Protein AF-A0A7S4CCB6-F1 (afdb_monomer_lite)

Radius of gyration: 17.21 Å; chains: 1; bounding box: 47×38×41 Å

Organism: NCBI:txid73025

Foldseek 3Di:
DDPDPPDPVVVVVVVVVVVLVVLLVVLLVVVLVVLVPDPDDPVLSVLLNCLLQVLQVVQVVVVVVVCVVVPCPVLSVQLNVVLVVLSVVLVVCVNPSVVSSVSSSVNSNSND

pLDDT: mean 82.77, std 10.24, range [38.34, 92.31]

Structure (mmCIF, N/CA/C/O backbone):
data_AF-A0A7S4CCB6-F1
#
_entry.id   AF-A0A7S4CCB6-F1
#
loop_
_atom_site.group_PDB
_atom_site.id
_atom_site.type_symbol
_atom_site.label_atom_id
_atom_site.label_alt_id
_atom_site.label_comp_id
_atom_site.label_asym_id
_atom_site.label_entity_id
_atom_site.label_seq_id
_atom_site.pdbx_PDB_ins_code
_atom_site.Cartn_x
_atom_site.Cartn_y
_atom_site.Cartn_z
_atom_site.occupancy
_atom_site.B_iso_or_equiv
_atom_site.auth_seq_id
_atom_site.auth_comp_id
_atom_site.auth_asym_id
_atom_site.auth_atom_id
_atom_site.pdbx_PDB_model_num
ATOM 1 N N . SER A 1 1 ? -32.971 23.047 21.518 1.00 38.34 1 SER A N 1
ATOM 2 C CA . SER A 1 1 ? -32.300 23.089 20.214 1.00 38.34 1 SER A CA 1
ATOM 3 C C . SER A 1 1 ? -31.864 21.679 19.905 1.00 38.34 1 SER A C 1
ATOM 5 O O . SER A 1 1 ? -31.031 21.163 20.629 1.00 38.34 1 SER A O 1
ATOM 7 N N . GLU A 1 2 ? -32.571 21.059 18.964 1.00 38.69 2 GLU A N 1
ATOM 8 C CA . GLU A 1 2 ? -32.096 19.992 18.074 1.00 38.69 2 GLU A CA 1
ATOM 9 C C . GLU A 1 2 ? -31.464 18.758 18.736 1.00 38.69 2 GLU A C 1
ATOM 11 O O . GLU A 1 2 ? -30.272 18.689 19.011 1.00 38.69 2 GLU A O 1
ATOM 16 N N . ALA A 1 3 ? -32.302 17.735 18.936 1.00 42.09 3 ALA A N 1
ATOM 17 C CA . ALA A 1 3 ? -31.839 16.358 18.951 1.00 42.09 3 ALA A CA 1
ATOM 18 C C . ALA A 1 3 ? -31.262 16.062 17.559 1.00 42.09 3 ALA A C 1
ATOM 20 O O . ALA A 1 3 ? -32.020 15.828 16.615 1.00 42.09 3 ALA A O 1
ATOM 21 N N . GLU A 1 4 ? -29.938 16.150 17.417 1.00 47.47 4 GLU A N 1
ATOM 22 C CA . GLU A 1 4 ? -29.256 15.671 16.220 1.00 47.47 4 GLU A CA 1
ATOM 23 C C . GLU A 1 4 ? -29.662 14.213 16.013 1.00 47.47 4 GLU A C 1
ATOM 25 O O . GLU A 1 4 ? -29.533 13.377 16.911 1.00 47.47 4 GLU A O 1
ATOM 30 N N . ALA A 1 5 ? -30.215 13.909 14.842 1.00 46.47 5 ALA A N 1
ATOM 31 C CA . ALA A 1 5 ? -30.479 12.542 14.442 1.00 46.47 5 ALA A CA 1
ATOM 32 C C . ALA A 1 5 ? -29.132 11.804 14.377 1.00 46.47 5 ALA A C 1
ATOM 34 O O . ALA A 1 5 ? -28.439 11.857 13.361 1.00 46.47 5 ALA A O 1
ATOM 35 N N . GLU A 1 6 ? -28.726 11.150 15.471 1.00 57.97 6 GLU A N 1
ATOM 36 C CA . GLU A 1 6 ? -27.538 10.300 15.492 1.00 57.97 6 GLU A CA 1
ATOM 37 C C . GLU A 1 6 ? -27.784 9.142 14.520 1.00 57.97 6 GLU A C 1
ATOM 39 O O . GLU A 1 6 ? -28.429 8.141 14.845 1.00 57.97 6 GLU A O 1
ATOM 44 N N . PHE A 1 7 ? -27.287 9.285 13.290 1.00 61.84 7 PHE A N 1
ATOM 45 C CA . PHE A 1 7 ? -27.272 8.197 12.325 1.00 61.84 7 PHE A CA 1
ATOM 46 C C . PHE A 1 7 ? -26.664 6.955 12.990 1.00 61.84 7 PHE A C 1
ATOM 48 O O . PHE A 1 7 ? -25.631 7.061 13.664 1.00 61.84 7 PHE A O 1
ATOM 55 N N . PRO A 1 8 ? -27.253 5.756 12.809 1.00 75.56 8 PRO A N 1
ATOM 56 C CA . PRO A 1 8 ? -26.748 4.574 13.482 1.00 75.56 8 PRO A CA 1
ATOM 57 C C . PRO A 1 8 ? -25.294 4.345 13.062 1.00 75.56 8 PRO A C 1
ATOM 59 O O . PRO A 1 8 ? -25.010 4.124 11.883 1.00 75.56 8 PRO A O 1
ATOM 62 N N . LYS A 1 9 ? -24.370 4.361 14.033 1.00 69.94 9 LYS A N 1
ATOM 63 C CA . LYS A 1 9 ? -22.906 4.276 13.824 1.00 69.94 9 LYS A CA 1
ATOM 64 C C . LYS A 1 9 ? -22.478 3.080 12.954 1.00 69.94 9 LYS A C 1
ATOM 66 O O . LYS A 1 9 ? -21.431 3.116 12.315 1.00 69.94 9 LYS A O 1
ATOM 71 N N . ARG A 1 10 ? -23.327 2.049 12.869 1.00 77.62 10 ARG A N 1
ATOM 72 C CA . ARG A 1 10 ? -23.190 0.878 11.986 1.00 77.62 10 ARG A CA 1
ATOM 73 C C . ARG A 1 10 ? -23.188 1.240 10.495 1.00 77.62 10 ARG A C 1
ATOM 75 O O . ARG A 1 10 ? -22.362 0.711 9.761 1.00 77.62 10 ARG A O 1
ATOM 82 N N . TYR A 1 11 ? -24.063 2.146 10.052 1.00 80.44 11 TYR A N 1
ATOM 83 C CA . TYR A 1 11 ? -24.114 2.580 8.650 1.00 80.44 11 TYR A CA 1
ATOM 84 C C . TYR A 1 11 ? -22.912 3.451 8.288 1.00 80.44 11 TYR A C 1
ATOM 86 O O . TYR A 1 11 ? -22.349 3.284 7.214 1.00 80.44 11 TYR A O 1
ATOM 94 N N . ILE A 1 12 ? -22.460 4.311 9.206 1.00 79.31 12 ILE A N 1
ATOM 95 C CA . ILE A 1 12 ? -21.249 5.123 9.014 1.00 79.31 12 ILE A CA 1
ATOM 96 C C . ILE A 1 12 ? -20.028 4.211 8.833 1.00 79.31 12 ILE A C 1
ATOM 98 O O . ILE A 1 12 ? -19.276 4.376 7.878 1.00 79.31 12 ILE A O 1
ATOM 102 N N . LEU A 1 13 ? -19.869 3.196 9.689 1.00 79.62 13 LEU A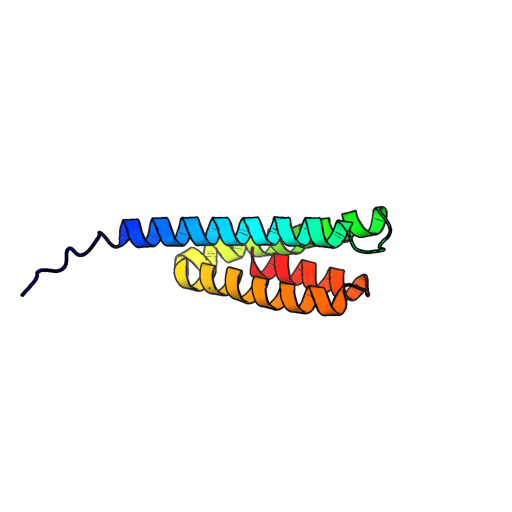 N 1
ATOM 103 C CA . LEU A 1 13 ? -18.815 2.184 9.550 1.00 79.62 13 LEU A CA 1
ATOM 104 C C . LEU A 1 13 ? -18.913 1.410 8.230 1.00 79.62 13 LEU A C 1
ATOM 106 O O . LEU A 1 13 ? -17.891 1.187 7.588 1.00 79.62 13 LEU A O 1
ATOM 110 N N . ALA A 1 14 ? -20.120 1.030 7.805 1.00 82.94 14 ALA A N 1
ATOM 111 C CA . ALA A 1 14 ? -20.325 0.327 6.541 1.00 82.94 14 ALA A CA 1
ATOM 112 C C . ALA A 1 14 ? -19.953 1.194 5.327 1.00 82.94 14 ALA A C 1
ATOM 114 O O . ALA A 1 14 ? -19.265 0.722 4.425 1.00 82.94 14 ALA A O 1
ATOM 115 N N . VAL A 1 15 ? -20.349 2.470 5.322 1.00 83.94 15 VAL A N 1
ATOM 116 C CA . VAL A 1 15 ? -20.009 3.422 4.256 1.00 83.94 15 VAL A CA 1
ATOM 117 C C . VAL A 1 15 ? -18.508 3.702 4.239 1.00 83.94 15 VAL A C 1
ATOM 119 O O . VAL A 1 15 ? -17.895 3.647 3.177 1.00 83.94 15 VAL A O 1
ATOM 122 N N . LEU A 1 16 ? -17.887 3.926 5.399 1.00 81.75 16 LEU A N 1
ATOM 123 C CA . LEU A 1 16 ? -16.440 4.134 5.502 1.00 81.75 16 LEU A CA 1
ATOM 124 C C . LEU A 1 16 ? -15.648 2.907 5.037 1.00 81.75 16 LEU A C 1
ATOM 126 O O . LEU A 1 16 ? -14.674 3.051 4.300 1.00 81.75 16 LEU A O 1
ATOM 130 N N . ALA A 1 17 ? -16.079 1.702 5.414 1.00 83.19 17 ALA A N 1
ATOM 131 C CA . ALA A 1 17 ? -15.473 0.465 4.938 1.00 83.19 17 ALA A CA 1
ATOM 132 C C . ALA A 1 17 ? -15.626 0.319 3.418 1.00 83.19 17 ALA A C 1
ATOM 134 O O . ALA A 1 17 ? -14.664 -0.025 2.736 1.00 83.19 17 ALA A O 1
ATOM 135 N N . HIS A 1 18 ? -16.803 0.635 2.874 1.00 85.19 18 HIS A N 1
ATOM 136 C CA . HIS A 1 18 ? -17.048 0.582 1.437 1.00 85.19 18 HIS A CA 1
ATOM 137 C C . HIS A 1 18 ? -16.144 1.555 0.669 1.00 85.19 18 HIS A C 1
ATOM 139 O O . HIS A 1 18 ? -15.472 1.158 -0.280 1.00 85.19 18 HIS A O 1
ATOM 145 N N . VAL A 1 19 ? -16.052 2.806 1.124 1.00 86.88 19 VAL A N 1
ATOM 146 C CA . VAL A 1 19 ? -15.168 3.818 0.531 1.00 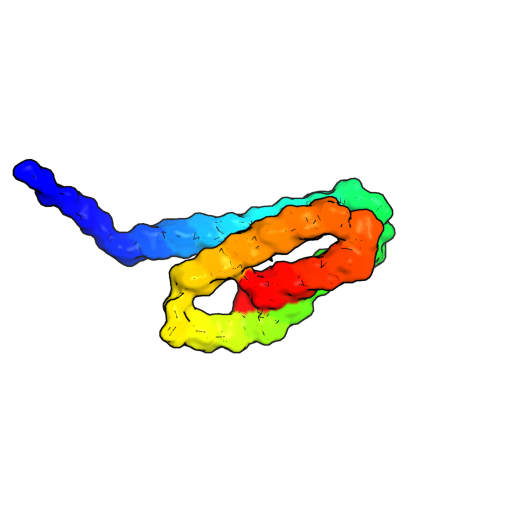86.88 19 VAL A CA 1
ATOM 147 C C . VAL A 1 19 ? -13.700 3.399 0.639 1.00 86.88 19 VAL A C 1
ATOM 149 O O . VAL A 1 19 ? -12.962 3.505 -0.337 1.00 86.88 19 VAL A O 1
ATOM 152 N N . GLY A 1 20 ? -13.267 2.865 1.782 1.00 84.38 20 GLY A N 1
ATOM 153 C CA . GLY A 1 20 ? -11.893 2.392 1.956 1.00 84.38 20 GLY A CA 1
ATOM 154 C C . GLY A 1 20 ? -11.530 1.219 1.045 1.00 84.38 20 GLY A C 1
ATOM 155 O O . GLY A 1 20 ? -10.437 1.194 0.474 1.00 84.38 20 GLY A O 1
ATOM 156 N N . LEU A 1 21 ? -12.456 0.276 0.853 1.00 83.81 21 LEU A N 1
ATOM 157 C CA . LEU A 1 21 ? -12.283 -0.835 -0.084 1.00 83.81 21 LEU A CA 1
ATOM 158 C C . LEU A 1 21 ? -12.222 -0.343 -1.536 1.00 83.81 21 LEU A C 1
ATOM 160 O O . LEU A 1 21 ? -11.361 -0.797 -2.290 1.00 83.81 21 LEU A O 1
ATOM 164 N N . LEU A 1 22 ? -13.064 0.627 -1.909 1.00 88.25 22 LEU A N 1
ATOM 165 C CA . LEU A 1 22 ? -13.015 1.261 -3.228 1.00 88.25 22 LEU A CA 1
ATOM 166 C C . LEU A 1 22 ? -11.670 1.948 -3.470 1.00 88.25 22 LEU A C 1
ATOM 168 O O . LEU A 1 22 ? -11.036 1.705 -4.493 1.00 88.25 22 LEU A O 1
ATOM 172 N N . ILE A 1 23 ? -11.189 2.749 -2.517 1.00 86.06 23 ILE A N 1
ATOM 173 C CA . ILE A 1 23 ? -9.892 3.431 -2.622 1.00 86.06 23 ILE A CA 1
ATOM 174 C C . ILE A 1 23 ? -8.752 2.413 -2.772 1.00 86.06 23 ILE A C 1
ATOM 176 O O . ILE A 1 23 ? -7.888 2.574 -3.635 1.00 86.06 23 ILE A O 1
ATOM 180 N N . SER A 1 24 ? -8.766 1.337 -1.981 1.00 84.75 24 SER A N 1
ATOM 181 C CA . SER A 1 24 ? -7.775 0.260 -2.095 1.00 84.75 24 SER A CA 1
ATOM 182 C C . SER A 1 24 ? -7.788 -0.416 -3.466 1.00 84.75 24 SER A C 1
ATOM 184 O O . SER A 1 24 ? -6.723 -0.739 -3.998 1.00 84.75 24 SER A O 1
ATOM 186 N N . TYR A 1 25 ? -8.969 -0.615 -4.055 1.00 85.12 25 TYR A N 1
ATOM 187 C CA . TYR A 1 25 ? -9.098 -1.174 -5.398 1.00 85.12 25 TYR A CA 1
ATOM 188 C C . TYR A 1 25 ? -8.583 -0.202 -6.468 1.00 85.12 25 TYR A C 1
ATOM 190 O O . TYR A 1 25 ? -7.802 -0.594 -7.336 1.00 85.12 25 TYR A O 1
ATOM 198 N N . LEU A 1 26 ? -8.932 1.084 -6.365 1.00 87.12 26 LEU A N 1
ATOM 199 C CA . LEU A 1 26 ? -8.471 2.123 -7.289 1.00 87.12 26 LEU A CA 1
ATOM 200 C C . LEU A 1 26 ? -6.947 2.284 -7.275 1.00 87.12 26 LEU A C 1
ATOM 202 O O . LEU A 1 26 ? -6.350 2.439 -8.340 1.00 87.12 26 LEU A O 1
ATOM 206 N N . MET A 1 27 ? -6.297 2.183 -6.109 1.00 81.81 27 MET A N 1
ATOM 207 C CA . MET A 1 27 ? -4.830 2.198 -6.040 1.00 81.81 27 MET A CA 1
ATOM 208 C C . MET A 1 27 ? -4.206 1.060 -6.851 1.00 81.81 27 MET A C 1
ATOM 210 O O . MET A 1 27 ? -3.243 1.296 -7.577 1.00 81.81 27 MET A O 1
ATOM 214 N N . ARG A 1 28 ? -4.769 -0.156 -6.796 1.00 77.94 28 ARG A N 1
ATOM 215 C CA . ARG A 1 28 ? -4.267 -1.295 -7.588 1.00 77.94 28 ARG A CA 1
ATOM 216 C C . ARG A 1 28 ? -4.404 -1.057 -9.093 1.00 77.94 28 ARG A C 1
ATOM 218 O O . ARG A 1 28 ? -3.513 -1.433 -9.857 1.00 77.94 28 ARG A O 1
ATOM 225 N N . VAL A 1 29 ? -5.489 -0.407 -9.513 1.00 82.44 29 VAL A N 1
ATOM 226 C CA . VAL A 1 29 ? -5.731 -0.075 -10.925 1.00 82.44 29 VAL A CA 1
ATOM 227 C C . VAL A 1 29 ? -4.769 1.006 -11.407 1.00 82.44 29 VAL A C 1
ATOM 229 O O . VAL A 1 29 ? -4.074 0.786 -12.397 1.00 82.44 29 VAL A O 1
ATOM 232 N N . ASN A 1 30 ? -4.662 2.128 -10.687 1.00 81.00 30 ASN A N 1
ATOM 233 C CA . ASN A 1 30 ? -3.765 3.234 -11.044 1.00 81.00 30 ASN A CA 1
ATOM 234 C C . ASN A 1 30 ? -2.327 2.743 -11.251 1.00 81.00 30 ASN A C 1
ATOM 236 O O . ASN A 1 30 ? -1.644 3.081 -12.211 1.00 81.00 30 ASN A O 1
ATOM 240 N N . LEU A 1 31 ? -1.897 1.863 -10.358 1.00 73.25 31 LEU A N 1
ATOM 241 C CA . LEU A 1 31 ? -0.548 1.349 -10.314 1.00 73.25 31 LEU A CA 1
ATOM 242 C C . LEU A 1 31 ? -0.259 0.293 -11.411 1.00 73.25 31 LEU A C 1
ATOM 244 O O . LEU A 1 31 ? 0.898 0.114 -11.807 1.00 73.25 31 LEU A O 1
ATOM 248 N N . SER A 1 32 ? -1.301 -0.378 -11.917 1.00 76.50 32 SER A N 1
ATOM 249 C CA . SER A 1 32 ? -1.232 -1.261 -13.092 1.00 76.50 32 SER A CA 1
ATOM 250 C C . SER A 1 32 ? -1.193 -0.464 -14.397 1.00 76.50 32 SER A C 1
ATOM 252 O O . SER A 1 32 ? -0.403 -0.780 -15.280 1.00 76.50 32 SER A O 1
ATOM 254 N N . VAL A 1 33 ? -1.992 0.604 -14.495 1.00 82.38 33 VAL A N 1
ATOM 255 C CA . VAL A 1 33 ? -1.982 1.522 -15.645 1.00 82.38 33 VAL A CA 1
ATOM 256 C C . VAL A 1 33 ? -0.636 2.237 -15.745 1.00 82.38 33 VAL A C 1
ATOM 258 O O . VAL A 1 33 ? -0.020 2.220 -16.803 1.00 82.38 33 VAL A O 1
ATOM 261 N N . ALA A 1 34 ? -0.121 2.763 -14.631 1.00 82.25 34 ALA A N 1
ATOM 262 C CA . ALA A 1 34 ? 1.159 3.465 -14.601 1.00 82.25 34 ALA A CA 1
ATOM 263 C C . ALA A 1 34 ? 2.334 2.604 -15.096 1.00 82.25 34 ALA A C 1
ATOM 265 O O . ALA A 1 34 ? 3.223 3.123 -15.756 1.00 82.25 34 ALA A O 1
ATOM 266 N N . ILE A 1 35 ? 2.346 1.292 -14.824 1.00 77.94 35 ILE A N 1
ATOM 267 C CA . ILE A 1 35 ? 3.407 0.393 -15.316 1.00 77.94 35 ILE A CA 1
ATOM 268 C C . ILE A 1 35 ? 3.369 0.219 -16.830 1.00 77.94 35 ILE A C 1
ATOM 270 O O . ILE A 1 35 ? 4.419 0.033 -17.440 1.00 77.94 35 ILE A O 1
ATOM 274 N N . ASN A 1 36 ? 2.184 0.261 -17.439 1.00 79.12 36 ASN A N 1
ATOM 275 C CA . ASN A 1 36 ? 2.065 0.096 -18.885 1.00 79.12 36 ASN A CA 1
ATOM 276 C C . ASN A 1 36 ? 2.664 1.276 -19.658 1.00 79.12 36 ASN A C 1
ATOM 278 O O . ASN A 1 36 ? 3.140 1.071 -20.774 1.00 79.12 36 ASN A O 1
ATOM 282 N N . GLU A 1 37 ? 2.691 2.456 -19.038 1.00 81.19 37 GLU A N 1
ATOM 283 C CA . GLU A 1 37 ? 3.285 3.683 -19.579 1.00 81.19 37 GLU A CA 1
ATOM 284 C C . GLU A 1 37 ? 4.807 3.778 -19.354 1.00 81.19 37 GLU A C 1
ATOM 286 O O . GLU A 1 37 ? 5.468 4.623 -19.952 1.00 81.19 37 GLU A O 1
ATOM 291 N N . LEU A 1 38 ? 5.392 2.935 -18.492 1.00 80.88 38 LEU A N 1
ATOM 292 C CA . LEU A 1 38 ? 6.840 2.921 -18.261 1.00 80.88 38 LEU A CA 1
ATOM 293 C C . LEU A 1 38 ? 7.568 2.126 -19.352 1.00 80.88 38 LEU A C 1
ATOM 295 O O . LEU A 1 38 ? 7.092 1.080 -19.798 1.00 80.88 38 LEU A O 1
ATOM 299 N N . ASP A 1 39 ? 8.775 2.568 -19.709 1.00 78.62 39 ASP A N 1
ATOM 300 C CA . ASP A 1 39 ? 9.650 1.923 -20.699 1.00 78.62 39 ASP A CA 1
ATOM 301 C C . ASP A 1 39 ? 10.378 0.682 -20.134 1.00 78.62 39 ASP A C 1
ATOM 303 O O . ASP A 1 39 ? 11.596 0.560 -20.183 1.00 78.62 39 ASP A O 1
ATOM 307 N N . HIS A 1 40 ? 9.622 -0.235 -19.522 1.00 81.31 40 HIS A N 1
ATOM 308 C CA . HIS A 1 40 ? 10.120 -1.539 -19.058 1.00 81.31 40 HIS A CA 1
ATOM 309 C C . HIS A 1 40 ? 9.774 -2.636 -20.059 1.00 81.31 40 HIS A C 1
ATOM 311 O O . HIS A 1 40 ? 8.745 -2.551 -20.742 1.00 81.31 40 HIS A O 1
ATOM 317 N N . ALA A 1 41 ? 10.562 -3.710 -20.113 1.00 86.31 41 ALA A N 1
ATOM 318 C CA . ALA A 1 41 ? 10.262 -4.832 -20.997 1.00 86.31 41 ALA A CA 1
ATOM 319 C C . ALA A 1 41 ? 8.938 -5.522 -20.593 1.00 86.31 41 ALA A C 1
ATOM 321 O O . ALA A 1 41 ? 8.622 -5.608 -19.403 1.00 86.31 41 ALA A O 1
ATOM 322 N N . PRO A 1 42 ? 8.154 -6.085 -21.535 1.00 82.94 42 PRO A N 1
ATOM 323 C CA . PRO A 1 42 ? 6.896 -6.769 -21.209 1.00 82.94 42 PRO A CA 1
ATOM 324 C C . PRO A 1 42 ? 7.048 -7.895 -20.172 1.00 82.94 42 PRO A C 1
ATOM 326 O O . PRO A 1 42 ? 6.169 -8.089 -19.332 1.00 82.94 42 PRO A O 1
ATOM 329 N N . SER A 1 43 ? 8.184 -8.601 -20.190 1.00 86.38 43 SER A N 1
ATOM 330 C CA . SER A 1 43 ? 8.530 -9.627 -19.199 1.00 86.38 43 SER A CA 1
ATOM 331 C C . SER A 1 43 ? 8.718 -9.050 -17.795 1.00 86.38 43 SER A C 1
ATOM 333 O O . SER A 1 43 ? 8.284 -9.653 -16.818 1.00 86.38 43 SER A O 1
ATOM 335 N N . GLU A 1 44 ? 9.324 -7.870 -17.682 1.00 87.00 44 GLU A N 1
ATOM 336 C CA . GLU A 1 44 ? 9.569 -7.189 -16.409 1.00 87.00 44 GLU A CA 1
ATOM 337 C C . GLU A 1 44 ? 8.271 -6.638 -15.818 1.00 87.00 44 GLU A C 1
ATOM 339 O O . GLU A 1 44 ? 8.017 -6.805 -14.625 1.00 87.00 44 GLU A O 1
ATOM 344 N N . ARG A 1 45 ? 7.393 -6.067 -16.653 1.00 85.25 45 ARG A N 1
ATOM 345 C CA . ARG A 1 45 ? 6.084 -5.541 -16.224 1.00 85.25 45 ARG A CA 1
ATOM 346 C C . ARG A 1 45 ? 5.251 -6.604 -15.512 1.00 85.25 45 ARG A C 1
ATOM 348 O O . ARG A 1 45 ? 4.695 -6.331 -14.449 1.00 85.25 45 ARG A O 1
ATOM 355 N N . GLY A 1 46 ? 5.204 -7.819 -16.065 1.00 86.81 46 GLY A N 1
ATOM 356 C CA . GLY A 1 46 ? 4.482 -8.943 -15.466 1.00 86.81 46 GLY A CA 1
ATOM 357 C C . GLY A 1 46 ? 5.032 -9.334 -14.092 1.00 86.81 46 GLY A C 1
ATOM 358 O O . GLY A 1 46 ? 4.262 -9.569 -13.161 1.00 86.81 46 GLY A O 1
ATOM 359 N N . VAL A 1 47 ? 6.359 -9.3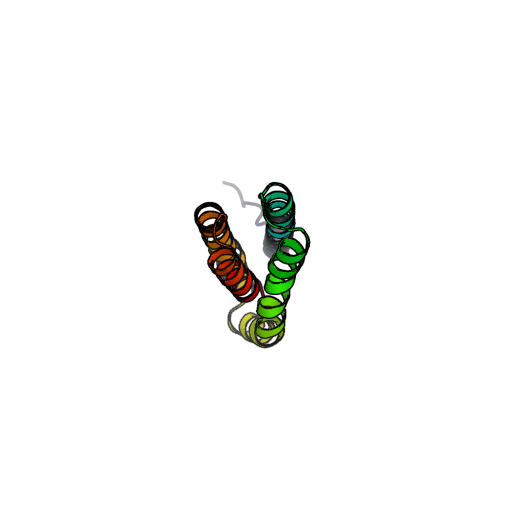27 -13.937 1.00 90.31 47 VAL A N 1
ATOM 360 C CA . VAL A 1 47 ? 7.022 -9.634 -12.660 1.00 90.31 47 VAL A CA 1
ATOM 361 C C . VAL A 1 47 ? 6.738 -8.554 -11.611 1.00 90.31 47 VAL A C 1
ATOM 363 O O . VAL A 1 47 ? 6.431 -8.883 -10.466 1.00 90.31 47 VAL A O 1
ATOM 366 N N . ILE A 1 48 ? 6.771 -7.274 -11.989 1.00 89.00 48 ILE A N 1
ATOM 367 C CA . ILE A 1 48 ? 6.481 -6.150 -11.082 1.00 89.00 48 ILE A CA 1
ATOM 368 C C . ILE A 1 48 ? 5.002 -6.143 -10.661 1.00 89.00 48 ILE A C 1
ATOM 370 O O . ILE A 1 48 ? 4.687 -5.833 -9.512 1.00 89.00 48 ILE A O 1
ATOM 374 N N . LEU A 1 49 ? 4.081 -6.495 -11.565 1.00 86.00 49 LEU A N 1
ATOM 375 C CA . LEU A 1 49 ? 2.662 -6.651 -11.227 1.00 86.00 49 LEU A CA 1
ATOM 376 C C . LEU A 1 49 ? 2.441 -7.831 -10.271 1.00 86.00 49 LEU A C 1
ATOM 378 O O . LEU A 1 49 ? 1.699 -7.715 -9.297 1.00 86.00 49 LEU A O 1
ATOM 382 N N . GLY A 1 50 ? 3.102 -8.959 -10.540 1.00 88.31 50 GLY A N 1
ATOM 383 C CA . GLY A 1 50 ? 2.986 -10.179 -9.745 1.00 88.31 50 GLY A CA 1
ATOM 384 C C . GLY A 1 50 ? 3.604 -10.071 -8.349 1.00 88.31 50 GLY A C 1
ATOM 385 O O . GLY A 1 50 ? 3.077 -10.654 -7.403 1.00 88.31 50 GLY A O 1
ATOM 386 N N . SER A 1 51 ? 4.681 -9.298 -8.182 1.00 90.19 51 SER A N 1
ATOM 387 C CA . SER A 1 51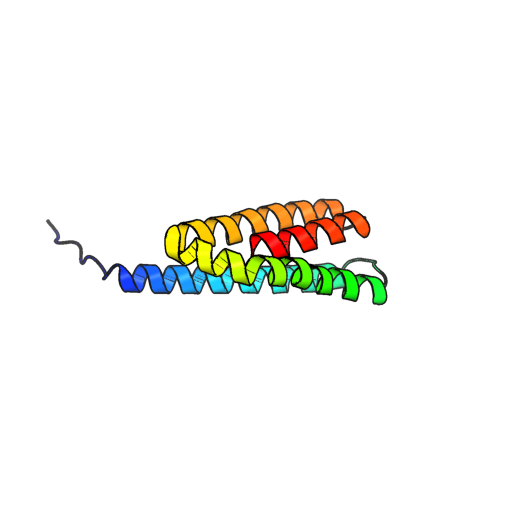 ? 5.402 -9.188 -6.905 1.00 90.19 51 SER A CA 1
ATOM 388 C C . SER A 1 51 ? 4.552 -8.608 -5.770 1.00 90.19 51 SER A C 1
ATOM 390 O O . SER A 1 51 ? 4.731 -8.985 -4.611 1.00 90.19 51 SER A O 1
ATOM 392 N N . PHE A 1 52 ? 3.563 -7.772 -6.098 1.00 88.56 52 PHE A N 1
ATOM 393 C CA . PHE A 1 52 ? 2.558 -7.294 -5.15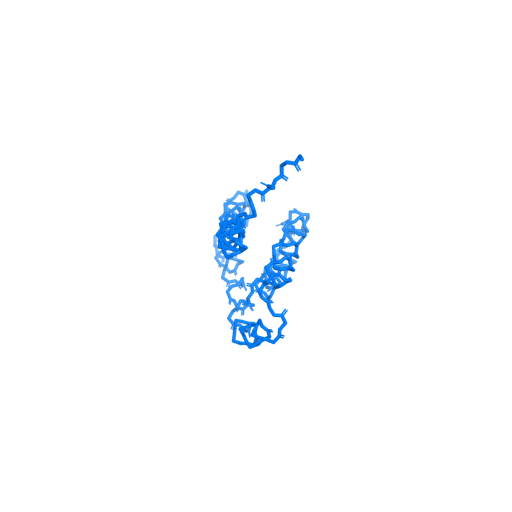1 1.00 88.56 52 PHE A CA 1
ATOM 394 C C . PHE A 1 52 ? 1.828 -8.455 -4.448 1.00 88.56 52 PHE A C 1
ATOM 396 O O . PHE A 1 52 ? 1.650 -8.441 -3.228 1.00 88.56 52 PHE A O 1
ATOM 403 N N . PHE A 1 53 ? 1.440 -9.490 -5.200 1.00 88.31 53 PHE A N 1
ATOM 404 C CA . PHE A 1 53 ? 0.694 -10.625 -4.654 1.00 88.31 53 PHE A CA 1
ATOM 405 C C . PHE A 1 53 ? 1.519 -11.448 -3.671 1.00 88.31 53 PHE A C 1
ATOM 407 O O . PHE A 1 53 ? 0.961 -11.979 -2.715 1.00 88.31 53 PHE A O 1
ATOM 414 N N . ILE A 1 54 ? 2.837 -11.518 -3.868 1.00 89.38 54 ILE A N 1
ATOM 415 C CA . ILE A 1 54 ? 3.731 -12.243 -2.963 1.00 89.38 54 ILE A CA 1
ATOM 416 C C . ILE A 1 54 ? 3.641 -11.632 -1.562 1.00 89.38 54 ILE A C 1
ATOM 418 O O . ILE A 1 54 ? 3.368 -12.348 -0.604 1.00 89.38 54 ILE A O 1
ATOM 422 N N . GLY A 1 55 ? 3.794 -10.310 -1.441 1.00 87.19 55 GLY A N 1
ATOM 423 C CA . GLY A 1 55 ? 3.676 -9.621 -0.151 1.00 87.19 55 GLY A CA 1
ATOM 424 C C . GLY A 1 55 ? 2.276 -9.734 0.459 1.00 87.19 55 GLY A C 1
ATOM 425 O O . GLY A 1 55 ? 2.136 -9.973 1.656 1.00 87.19 55 GLY A O 1
ATOM 426 N N . TYR A 1 56 ? 1.248 -9.627 -0.383 1.00 88.31 56 TYR A N 1
ATOM 427 C CA . TYR A 1 56 ? -0.152 -9.688 0.031 1.00 88.31 56 TYR A CA 1
ATOM 428 C C . TYR A 1 56 ? -0.534 -11.040 0.649 1.00 88.31 56 TYR A C 1
ATOM 430 O O . TYR A 1 56 ? -1.109 -11.083 1.733 1.00 88.31 56 TYR A O 1
ATOM 438 N N . VAL A 1 57 ? -0.166 -12.153 0.006 1.00 89.62 57 VAL A N 1
ATOM 439 C CA . VAL A 1 57 ? -0.508 -13.508 0.478 1.00 89.62 57 VAL A CA 1
ATOM 440 C C . VAL A 1 57 ? 0.121 -13.810 1.838 1.00 89.62 57 VAL A C 1
ATOM 442 O O . VAL A 1 57 ? -0.533 -14.404 2.695 1.00 89.62 57 VAL A O 1
ATOM 445 N N . TRP A 1 58 ? 1.366 -13.379 2.060 1.00 87.69 58 TRP A N 1
ATOM 446 C CA . TRP A 1 58 ? 2.064 -13.611 3.326 1.00 87.69 58 TRP A CA 1
ATOM 447 C C . TRP A 1 58 ? 1.403 -12.904 4.512 1.00 87.69 58 TRP A C 1
ATOM 449 O O . TRP A 1 58 ? 1.365 -13.463 5.608 1.00 87.69 58 TRP A O 1
ATOM 459 N N . VAL A 1 59 ? 0.876 -11.694 4.306 1.00 88.00 59 VAL A N 1
ATOM 460 C CA . VAL A 1 59 ? 0.299 -10.887 5.391 1.00 88.00 59 VAL A CA 1
ATOM 461 C C . VAL A 1 59 ? -1.199 -11.127 5.570 1.00 88.00 59 VAL A C 1
ATOM 463 O O . VAL A 1 59 ? -1.700 -10.960 6.675 1.00 88.00 59 VAL A O 1
ATOM 466 N N . GLN A 1 60 ? -1.903 -11.639 4.561 1.00 87.19 60 GLN A N 1
ATOM 467 C CA . GLN A 1 60 ? -3.353 -11.837 4.616 1.00 87.19 60 GLN A CA 1
ATOM 468 C C . GLN A 1 60 ? -3.837 -12.662 5.823 1.00 87.19 60 GLN A C 1
ATOM 470 O O . GLN A 1 60 ? -4.777 -12.280 6.523 1.00 87.19 60 GLN A O 1
ATOM 475 N N . LEU A 1 61 ? -3.199 -13.809 6.077 1.00 86.62 61 LEU A N 1
ATOM 476 C CA . LEU A 1 61 ? -3.565 -14.695 7.187 1.00 86.62 61 LEU A CA 1
ATOM 477 C C . LEU A 1 61 ? -3.280 -14.061 8.564 1.00 86.62 61 LEU A C 1
ATOM 479 O O . LEU A 1 61 ? -4.200 -14.001 9.387 1.00 86.62 61 LEU A O 1
ATOM 483 N N . PRO A 1 62 ? -2.061 -13.556 8.852 1.00 85.94 62 PRO A N 1
ATOM 484 C CA . PRO A 1 62 ? -1.790 -12.897 10.129 1.00 85.94 62 PRO A CA 1
ATOM 485 C C . PRO A 1 62 ? -2.537 -11.562 10.289 1.00 85.94 62 PRO A C 1
ATOM 487 O O . PRO A 1 62 ? -3.002 -11.258 11.387 1.00 85.94 62 PRO A O 1
ATOM 490 N N . GLY A 1 63 ? -2.711 -10.788 9.217 1.00 84.00 63 GLY A N 1
ATOM 491 C CA . GLY A 1 63 ? -3.439 -9.517 9.200 1.00 84.00 63 GLY A CA 1
ATOM 492 C C . GLY A 1 63 ? -4.901 -9.681 9.611 1.00 84.00 63 GLY A C 1
ATOM 493 O O . GLY A 1 63 ? -5.398 -8.926 10.449 1.00 84.00 63 GLY A O 1
ATOM 494 N N . GLY A 1 64 ? -5.562 -10.743 9.136 1.00 84.31 64 GLY A N 1
ATOM 495 C CA . GLY A 1 64 ? -6.916 -11.098 9.566 1.00 84.31 64 GLY A CA 1
ATOM 496 C C . GLY A 1 64 ? -7.012 -11.359 11.073 1.00 84.31 64 GLY A C 1
ATOM 497 O O . GLY A 1 64 ? -7.916 -10.845 11.736 1.00 84.31 64 GLY A O 1
ATOM 498 N N . PHE A 1 65 ? -6.044 -12.083 11.645 1.00 85.81 65 PHE A N 1
ATOM 499 C CA . PHE A 1 65 ? -5.994 -12.321 13.091 1.00 85.81 65 PHE A CA 1
ATOM 500 C C . PHE A 1 65 ? -5.777 -11.018 13.876 1.00 85.81 65 PHE A C 1
ATOM 502 O O . PHE A 1 65 ? -6.506 -10.740 14.828 1.00 85.81 65 PHE A O 1
ATOM 509 N N . VAL A 1 66 ? -4.839 -10.169 13.446 1.00 84.06 66 VAL A N 1
ATOM 510 C CA . VAL A 1 66 ? -4.569 -8.862 14.075 1.00 84.06 66 VAL A CA 1
ATOM 511 C C . VAL A 1 66 ? -5.798 -7.942 14.011 1.00 84.06 66 VAL A C 1
ATOM 513 O O . VAL A 1 66 ? -6.129 -7.296 15.007 1.00 84.06 66 VAL A O 1
ATOM 516 N N . CYS A 1 67 ? -6.532 -7.938 12.897 1.00 84.19 67 CYS A N 1
ATOM 517 C CA . CYS A 1 67 ? -7.752 -7.147 12.720 1.00 84.19 67 CYS A CA 1
ATOM 518 C C . CYS A 1 67 ? -8.846 -7.511 13.744 1.00 84.19 67 CYS A C 1
ATOM 520 O O . CYS A 1 67 ? -9.512 -6.621 14.275 1.00 84.19 67 CYS A O 1
ATOM 522 N N . THR A 1 68 ? -8.983 -8.792 14.113 1.00 82.56 68 THR A N 1
ATOM 523 C CA . THR A 1 68 ? -9.947 -9.201 15.158 1.00 82.56 68 THR A CA 1
ATOM 524 C C . THR A 1 68 ? -9.589 -8.679 16.552 1.00 82.56 68 THR A C 1
ATOM 526 O O . THR A 1 68 ? -10.485 -8.455 17.363 1.00 82.56 68 THR A O 1
ATOM 529 N N . LYS A 1 69 ? -8.299 -8.436 16.830 1.00 84.38 69 LYS A N 1
ATOM 530 C CA . LYS A 1 69 ? -7.816 -7.975 18.141 1.00 84.38 69 LYS A CA 1
ATOM 531 C C . LYS A 1 69 ? -7.765 -6.449 18.273 1.00 84.38 69 LYS A C 1
ATOM 533 O O . LYS A 1 69 ? -8.047 -5.934 19.350 1.00 84.38 69 LYS A O 1
ATOM 538 N N . TYR A 1 70 ? -7.402 -5.736 17.205 1.00 79.69 70 TYR A N 1
ATOM 539 C CA . TYR A 1 70 ? -7.194 -4.277 17.217 1.00 79.69 70 TYR A CA 1
ATOM 540 C C . TYR A 1 70 ? -8.279 -3.483 16.466 1.00 79.69 70 TYR A C 1
ATOM 542 O O . TYR A 1 70 ? -8.278 -2.252 16.501 1.00 79.69 70 TYR A O 1
ATOM 550 N N . GLY A 1 71 ? -9.230 -4.171 15.827 1.00 80.00 71 GLY A N 1
ATOM 551 C CA . GLY A 1 71 ? -10.323 -3.572 15.063 1.00 80.00 71 GLY A CA 1
ATOM 552 C C . GLY A 1 71 ? -9.925 -3.158 13.641 1.00 80.00 71 GLY A C 1
ATOM 553 O O . GLY A 1 71 ? -8.766 -2.878 13.341 1.00 80.00 71 GLY A O 1
ATOM 554 N N . GLY A 1 72 ? -10.915 -3.091 12.744 1.00 78.31 72 GLY A N 1
ATOM 555 C CA . GLY A 1 72 ? -10.683 -2.831 11.316 1.00 78.31 72 GLY A CA 1
ATOM 556 C C . GLY A 1 72 ? -10.430 -1.366 10.943 1.00 78.31 72 GLY A C 1
ATOM 557 O O . GLY A 1 72 ? -9.814 -1.100 9.917 1.00 78.31 72 GLY A O 1
ATOM 558 N N . ALA A 1 73 ? -10.865 -0.406 11.764 1.00 79.19 73 ALA A N 1
ATOM 559 C CA . ALA A 1 73 ? -10.710 1.023 11.475 1.00 79.19 73 ALA A CA 1
ATOM 560 C C . ALA A 1 73 ? -9.237 1.493 11.401 1.00 79.19 73 ALA A C 1
ATOM 562 O O . ALA A 1 73 ? -8.867 2.081 10.383 1.00 79.19 73 ALA A O 1
ATOM 563 N N . PRO A 1 74 ? -8.367 1.226 12.402 1.00 80.56 74 PRO A N 1
ATOM 564 C CA . PRO A 1 74 ? -6.950 1.581 12.296 1.00 80.56 74 PRO A CA 1
ATOM 565 C C . PRO A 1 74 ? -6.238 0.782 11.199 1.00 80.56 74 PRO A C 1
ATOM 567 O O . PRO A 1 74 ? -5.370 1.321 10.519 1.00 80.56 74 PRO A O 1
ATOM 570 N N . PHE A 1 75 ? -6.642 -0.473 10.979 1.00 84.06 75 PHE A N 1
ATOM 571 C CA . PHE A 1 75 ? -6.072 -1.333 9.943 1.00 84.06 75 PHE A CA 1
ATOM 572 C C . PHE A 1 75 ? -6.308 -0.762 8.537 1.00 84.06 75 PHE A C 1
ATOM 574 O O . PHE A 1 75 ? -5.372 -0.624 7.753 1.00 84.06 75 PHE A O 1
ATOM 581 N N . LEU A 1 76 ? -7.541 -0.330 8.251 1.00 84.19 76 LEU A N 1
ATOM 582 C CA . LEU A 1 76 ? -7.912 0.323 6.994 1.00 84.19 76 LEU A CA 1
ATOM 583 C C . LEU A 1 76 ? -7.114 1.617 6.769 1.00 84.19 76 LEU A C 1
ATOM 585 O O . LEU A 1 76 ? -6.674 1.888 5.653 1.00 84.19 76 LEU A O 1
ATOM 589 N N . LEU A 1 77 ? -6.907 2.408 7.825 1.00 84.94 77 LEU A N 1
ATOM 590 C CA . LEU A 1 77 ? -6.199 3.684 7.738 1.00 84.94 77 LEU A CA 1
ATOM 591 C C . LEU A 1 77 ? -4.697 3.493 7.490 1.00 84.94 77 LEU A C 1
ATOM 593 O O . LEU A 1 77 ? -4.126 4.192 6.655 1.00 84.94 77 LEU A O 1
ATOM 597 N N . VAL A 1 78 ? -4.072 2.515 8.152 1.00 87.06 78 VAL A N 1
ATOM 598 C CA . VAL A 1 78 ? -2.671 2.138 7.906 1.00 87.06 78 VAL A CA 1
ATOM 599 C C . VAL A 1 78 ? -2.497 1.576 6.497 1.00 87.06 78 VAL A C 1
ATOM 601 O O . VAL A 1 78 ? -1.570 1.982 5.801 1.00 87.06 78 VAL A O 1
ATOM 604 N N . ALA A 1 79 ? -3.407 0.710 6.045 1.00 86.38 79 ALA A N 1
ATOM 605 C CA . ALA A 1 79 ? -3.345 0.123 4.711 1.00 86.38 79 ALA A CA 1
ATOM 606 C C . ALA A 1 79 ? -3.466 1.189 3.611 1.00 86.38 79 ALA A C 1
ATOM 608 O O . ALA A 1 79 ? -2.619 1.271 2.724 1.00 86.38 79 ALA A O 1
ATOM 609 N N . VAL A 1 80 ? -4.486 2.052 3.683 1.00 86.81 80 VAL A N 1
ATOM 610 C CA . VAL A 1 80 ? -4.714 3.107 2.682 1.00 86.81 80 VAL A CA 1
ATOM 611 C C . VAL A 1 80 ? -3.628 4.184 2.759 1.00 86.81 80 VAL A C 1
ATOM 613 O O . VAL A 1 80 ? -3.062 4.557 1.733 1.00 86.81 80 VAL A O 1
ATOM 616 N N . GLY A 1 81 ? -3.293 4.663 3.959 1.00 88.44 81 GLY A N 1
ATOM 617 C CA . GLY A 1 81 ? -2.284 5.705 4.148 1.00 88.44 81 GLY A CA 1
ATOM 618 C C . GLY A 1 81 ? -0.876 5.238 3.776 1.00 88.44 81 GLY A C 1
ATOM 619 O O . GLY A 1 81 ? -0.180 5.903 3.010 1.00 88.44 81 GLY A O 1
ATOM 620 N N . GLY A 1 82 ? -0.471 4.062 4.260 1.00 89.56 82 GLY A N 1
ATOM 621 C CA . GLY A 1 82 ? 0.840 3.482 3.976 1.00 89.56 82 GLY A CA 1
ATOM 622 C C . GLY A 1 82 ? 1.013 3.119 2.502 1.00 89.56 82 GLY A C 1
ATOM 623 O O . GLY A 1 82 ? 2.044 3.435 1.908 1.00 89.56 82 GLY A O 1
ATOM 624 N N . CYS A 1 83 ? -0.011 2.535 1.872 1.00 89.00 83 CYS A N 1
ATOM 625 C CA . CYS A 1 83 ? 0.039 2.218 0.444 1.00 89.00 83 CYS A CA 1
ATOM 626 C C . CYS A 1 83 ? 0.029 3.485 -0.431 1.00 89.00 83 CYS A C 1
ATOM 628 O O . CYS A 1 83 ? 0.713 3.530 -1.457 1.00 89.00 83 CYS A O 1
ATOM 630 N N . GLY A 1 84 ? -0.660 4.550 -0.004 1.00 87.56 84 GLY A N 1
ATOM 631 C CA . GLY A 1 84 ? -0.613 5.861 -0.657 1.00 87.56 84 GLY A CA 1
ATOM 632 C C . GLY A 1 84 ? 0.788 6.481 -0.636 1.00 87.56 84 GLY A C 1
ATOM 633 O O . GLY A 1 84 ? 1.298 6.883 -1.682 1.00 87.56 84 GLY A O 1
ATOM 634 N N . LEU A 1 85 ? 1.456 6.480 0.522 1.00 90.56 85 LEU A N 1
ATOM 635 C CA . LEU A 1 85 ? 2.837 6.965 0.649 1.00 90.56 85 LEU A CA 1
ATOM 636 C C . LEU A 1 85 ? 3.811 6.149 -0.209 1.00 90.56 85 LEU A C 1
ATOM 638 O O . LEU A 1 85 ? 4.620 6.717 -0.940 1.00 90.56 85 LEU A O 1
ATOM 642 N N . LEU A 1 86 ? 3.695 4.820 -0.180 1.00 89.88 86 LEU A N 1
ATOM 643 C CA . LEU A 1 86 ? 4.509 3.944 -1.024 1.00 89.88 86 LEU A CA 1
ATOM 644 C C . LEU A 1 86 ? 4.246 4.165 -2.519 1.00 89.88 86 LEU A C 1
ATOM 646 O O . LEU A 1 86 ? 5.171 4.047 -3.315 1.00 89.88 86 LEU A O 1
ATOM 650 N N . SER A 1 87 ? 3.024 4.534 -2.910 1.00 87.50 87 SER A N 1
ATOM 651 C CA . SER A 1 87 ? 2.693 4.856 -4.306 1.00 87.50 87 SER A CA 1
ATOM 652 C C . SER A 1 87 ? 3.387 6.135 -4.782 1.00 87.50 87 SER A C 1
ATOM 654 O O . SER A 1 87 ? 3.845 6.193 -5.921 1.00 87.50 87 SER A O 1
ATOM 656 N N . ILE A 1 88 ? 3.528 7.132 -3.904 1.00 88.06 88 ILE A N 1
ATOM 657 C CA . ILE A 1 88 ? 4.313 8.340 -4.191 1.00 88.06 88 ILE A CA 1
ATOM 658 C C . ILE A 1 88 ? 5.790 7.968 -4.361 1.00 88.06 88 ILE A C 1
ATOM 660 O O . ILE A 1 88 ? 6.413 8.352 -5.347 1.00 88.06 88 ILE A O 1
ATOM 664 N N . VAL A 1 89 ? 6.341 7.156 -3.452 1.00 88.81 89 VAL A N 1
ATOM 665 C CA . VAL A 1 89 ? 7.725 6.661 -3.561 1.00 88.81 89 VAL A CA 1
ATOM 666 C C . VAL A 1 89 ? 7.929 5.875 -4.860 1.00 88.81 89 VAL A C 1
ATOM 668 O O . VAL A 1 89 ? 8.933 6.081 -5.540 1.00 88.81 89 VAL A O 1
ATOM 671 N N . ALA A 1 90 ? 6.965 5.033 -5.246 1.00 86.75 90 ALA A N 1
ATOM 672 C CA . ALA A 1 90 ? 7.008 4.241 -6.473 1.00 86.75 90 ALA A CA 1
ATOM 673 C C . ALA A 1 90 ? 7.162 5.111 -7.728 1.00 86.75 90 ALA A C 1
ATOM 675 O O . ALA A 1 90 ? 7.896 4.721 -8.631 1.00 86.75 90 ALA A O 1
ATOM 676 N N . MET A 1 91 ? 6.522 6.287 -7.776 1.00 83.81 91 MET A N 1
ATOM 677 C CA . MET A 1 91 ? 6.675 7.226 -8.895 1.00 83.81 91 MET A CA 1
ATOM 678 C C . MET A 1 91 ? 8.111 7.749 -9.022 1.00 83.81 91 MET A C 1
ATOM 680 O O . MET A 1 91 ? 8.623 7.850 -10.133 1.00 83.81 91 MET A O 1
ATOM 684 N N . PHE A 1 92 ? 8.794 8.021 -7.907 1.00 86.81 92 PHE A N 1
ATOM 685 C CA . PHE A 1 92 ? 10.179 8.508 -7.928 1.00 86.81 92 PHE A CA 1
ATOM 686 C C . PHE A 1 92 ? 11.197 7.426 -8.299 1.00 86.81 92 PHE A C 1
ATOM 688 O O . PHE A 1 92 ? 12.207 7.722 -8.933 1.00 86.81 92 PHE A O 1
ATOM 695 N N . VAL A 1 93 ? 10.942 6.168 -7.925 1.00 87.56 93 VAL A N 1
ATOM 696 C CA . VAL A 1 93 ? 11.857 5.045 -8.202 1.00 87.56 93 VAL A CA 1
ATOM 697 C C . VAL A 1 93 ? 11.477 4.234 -9.443 1.00 87.56 93 VAL A C 1
ATOM 699 O O . VAL A 1 93 ? 12.122 3.226 -9.726 1.00 87.56 93 VAL A O 1
ATOM 702 N N . ALA A 1 94 ? 10.471 4.676 -10.205 1.00 83.44 94 ALA A N 1
ATOM 703 C CA . ALA A 1 94 ? 9.868 3.937 -11.316 1.00 83.44 94 ALA A CA 1
ATOM 704 C C . ALA A 1 94 ? 10.852 3.521 -12.423 1.00 83.44 94 ALA A C 1
ATOM 706 O O . ALA A 1 94 ? 10.609 2.535 -13.112 1.00 83.44 94 ALA A O 1
ATOM 707 N N . GLN A 1 95 ? 11.960 4.247 -12.584 1.00 82.81 95 GLN A N 1
ATOM 708 C CA . GLN A 1 95 ? 13.000 3.965 -13.581 1.00 82.81 95 GLN A CA 1
ATOM 709 C C . GLN A 1 95 ? 13.875 2.756 -13.212 1.00 82.81 95 GLN A C 1
ATOM 711 O O . GLN A 1 95 ? 14.468 2.124 -14.078 1.00 82.81 95 GLN A O 1
ATOM 716 N N . ASN A 1 96 ? 13.958 2.409 -11.925 1.00 88.06 96 ASN A N 1
ATOM 717 C CA . ASN A 1 96 ? 14.802 1.323 -11.440 1.00 88.06 96 ASN A CA 1
ATOM 718 C C . ASN A 1 96 ? 13.959 0.076 -11.173 1.00 88.06 96 ASN A C 1
ATOM 720 O O . ASN A 1 96 ? 13.225 0.026 -10.184 1.00 88.06 96 ASN A O 1
ATOM 724 N N . PHE A 1 97 ? 14.130 -0.959 -12.000 1.00 86.75 97 PHE A N 1
ATOM 725 C CA . PHE A 1 97 ? 13.395 -2.225 -11.894 1.00 86.75 97 PHE A CA 1
ATOM 726 C C . PHE A 1 97 ? 13.402 -2.811 -10.470 1.00 86.75 97 PHE A C 1
ATOM 728 O O . PHE A 1 97 ? 12.348 -3.070 -9.890 1.00 86.75 97 PHE A O 1
ATOM 735 N N . TRP A 1 98 ? 14.585 -2.959 -9.865 1.00 88.94 98 TRP A N 1
ATOM 736 C CA . TRP A 1 98 ? 14.746 -3.582 -8.545 1.00 88.94 98 TRP A CA 1
ATOM 737 C C . TRP A 1 98 ? 14.099 -2.784 -7.407 1.00 88.94 98 TRP A C 1
ATOM 739 O O . TRP A 1 98 ? 13.484 -3.367 -6.514 1.00 88.94 98 TRP A O 1
ATOM 749 N N . LEU A 1 99 ? 14.207 -1.452 -7.443 1.00 89.94 99 LEU A N 1
ATOM 750 C CA . LEU A 1 99 ? 13.599 -0.584 -6.430 1.00 89.94 99 LEU A CA 1
ATOM 751 C C . LEU A 1 99 ? 12.078 -0.572 -6.566 1.00 89.94 99 LEU A C 1
ATOM 753 O O . LEU A 1 99 ? 11.373 -0.680 -5.563 1.00 89.94 99 LEU A O 1
ATOM 757 N N . LEU A 1 100 ? 11.570 -0.501 -7.798 1.00 89.56 100 LEU A N 1
ATOM 758 C CA . LEU A 1 100 ? 10.139 -0.580 -8.059 1.00 89.56 100 LEU A CA 1
ATOM 759 C C . LEU A 1 100 ? 9.577 -1.929 -7.593 1.00 89.56 100 LEU A C 1
ATOM 761 O O . LEU A 1 100 ? 8.542 -1.963 -6.934 1.00 89.56 100 LEU A O 1
ATOM 765 N N . LEU A 1 101 ? 10.291 -3.029 -7.846 1.00 91.00 101 LEU A N 1
ATOM 766 C CA . LEU A 1 101 ? 9.918 -4.361 -7.373 1.00 91.00 101 LEU A CA 1
ATOM 767 C C . LEU A 1 101 ? 9.865 -4.442 -5.839 1.00 91.00 101 LEU A C 1
ATOM 769 O O . LEU A 1 101 ? 8.893 -4.966 -5.296 1.00 91.00 101 LEU A O 1
ATOM 773 N N . ALA A 1 102 ? 10.852 -3.881 -5.135 1.00 91.94 102 ALA A N 1
ATOM 774 C CA . ALA A 1 102 ? 10.857 -3.840 -3.672 1.00 91.94 102 ALA A CA 1
ATOM 775 C C . ALA A 1 102 ? 9.674 -3.031 -3.110 1.00 91.94 102 ALA A C 1
ATOM 777 O O . ALA A 1 102 ? 8.978 -3.498 -2.206 1.00 91.94 102 ALA A O 1
ATOM 778 N N . VAL A 1 103 ? 9.392 -1.855 -3.683 1.00 91.31 103 VAL A N 1
ATOM 779 C CA . VAL A 1 103 ? 8.242 -1.027 -3.284 1.00 91.31 103 VAL A CA 1
ATOM 780 C C . VAL A 1 103 ? 6.925 -1.776 -3.500 1.00 91.31 103 VAL A C 1
ATOM 782 O O . VAL A 1 103 ? 6.045 -1.705 -2.646 1.00 91.31 103 VAL A O 1
ATOM 785 N N . ARG A 1 104 ? 6.799 -2.570 -4.571 1.00 90.00 104 ARG A N 1
ATOM 786 C CA . ARG A 1 104 ? 5.592 -3.377 -4.819 1.00 90.00 104 ARG A CA 1
ATOM 787 C C . ARG A 1 104 ? 5.361 -4.465 -3.795 1.00 90.00 104 ARG A C 1
ATOM 789 O O . ARG A 1 104 ? 4.229 -4.639 -3.348 1.00 90.00 104 ARG A O 1
ATOM 796 N N . VAL A 1 105 ? 6.417 -5.167 -3.402 1.00 92.31 105 VAL A N 1
ATOM 797 C CA . VAL A 1 105 ? 6.322 -6.172 -2.339 1.00 92.31 105 VAL A CA 1
ATOM 798 C C . VAL A 1 105 ? 5.892 -5.505 -1.031 1.00 92.31 105 VAL A C 1
ATOM 800 O O . VAL A 1 105 ? 4.987 -6.003 -0.364 1.00 92.31 105 VAL A O 1
ATOM 803 N N . LEU A 1 106 ? 6.459 -4.337 -0.704 1.00 91.81 106 LEU A N 1
ATOM 804 C CA . LEU A 1 106 ? 6.063 -3.559 0.475 1.00 91.81 106 LEU A CA 1
ATOM 805 C C . LEU A 1 106 ? 4.601 -3.096 0.412 1.00 91.81 106 LEU A C 1
ATOM 807 O O . LEU A 1 106 ? 3.898 -3.178 1.414 1.00 91.81 106 LEU A O 1
ATOM 811 N N . GLN A 1 107 ? 4.110 -2.666 -0.752 1.00 90.62 107 GLN A N 1
ATOM 812 C CA . GLN A 1 107 ? 2.696 -2.319 -0.937 1.00 90.62 107 GLN A CA 1
ATOM 813 C C . GLN A 1 107 ? 1.780 -3.528 -0.711 1.00 90.62 107 GLN A C 1
ATOM 815 O O . GLN A 1 107 ? 0.729 -3.384 -0.090 1.00 90.62 107 GLN A O 1
ATOM 820 N N . GLY A 1 108 ? 2.193 -4.715 -1.166 1.00 89.69 108 GLY A N 1
ATOM 821 C CA . GLY A 1 108 ? 1.499 -5.974 -0.888 1.00 89.69 108 GLY A CA 1
ATOM 822 C C . GLY A 1 108 ? 1.404 -6.266 0.606 1.00 89.69 108 GLY A C 1
ATOM 823 O O . GLY A 1 108 ? 0.321 -6.557 1.101 1.00 89.69 108 GLY A O 1
ATOM 824 N N . ILE A 1 109 ? 2.518 -6.113 1.327 1.00 91.25 109 ILE A N 1
ATOM 825 C CA . ILE A 1 109 ? 2.607 -6.321 2.782 1.00 91.25 109 ILE A CA 1
ATOM 826 C C . ILE A 1 109 ? 1.713 -5.338 3.546 1.00 91.25 109 ILE A C 1
ATOM 828 O O . ILE A 1 109 ? 1.019 -5.736 4.470 1.00 91.25 109 ILE A O 1
ATOM 832 N N . VAL A 1 110 ? 1.719 -4.057 3.169 1.00 89.50 110 VAL A N 1
ATOM 833 C CA . VAL A 1 110 ? 0.939 -3.015 3.861 1.00 89.50 110 VAL A CA 1
ATOM 834 C C . VAL A 1 110 ? -0.568 -3.156 3.615 1.00 89.50 110 VAL A C 1
ATOM 836 O O . VAL A 1 110 ? -1.361 -2.723 4.448 1.00 89.50 110 VAL A O 1
ATOM 839 N N . GLN A 1 111 ? -0.975 -3.740 2.484 1.00 86.00 111 GLN A N 1
ATOM 840 C CA . GLN A 1 111 ? -2.389 -3.905 2.129 1.00 86.00 111 GLN A CA 1
ATOM 841 C C . GLN A 1 111 ? -2.979 -5.281 2.500 1.00 86.00 111 GLN A C 1
ATOM 843 O O . GLN A 1 111 ? -4.201 -5.430 2.440 1.00 86.00 111 GLN A O 1
ATOM 848 N N . GLY A 1 112 ? -2.140 -6.282 2.792 1.00 79.94 112 GLY A N 1
ATOM 849 C CA . GLY A 1 112 ? -2.536 -7.659 3.135 1.00 79.94 112 GLY A CA 1
ATOM 850 C C . GLY A 1 112 ? -3.226 -7.776 4.481 1.00 79.94 112 GLY A C 1
ATOM 851 O O . GLY A 1 112 ? -4.231 -8.523 4.531 1.00 79.94 112 GLY A O 1
#

Sequence (112 aa):
SEAEAEFPKRYILAVLAHVGLLISYLMRVNLSVAINELDHAPSERGVILGSFFIGYVWVQLPGGFVCTKYGGAPFLLVAVGGCGLLSIVAMFVAQNFWLLLAVRVLQGIVQG

Secondary structure (DSSP, 8-state):
--------HHHHHHHHHHHHHHHHHHHHHHHHHHHHTS---HHHHHHHHHHHHHHHHHHHHHHHHHHHHH-HHHHHHHHHHHHHHHHHHHHHHTT-HHHHHHHHHHHHHHH-

InterPro domains:
  IPR011701 Major facilitator superfamily [PF07690] (20-112)
  IPR020846 Major facilitator superfamily domain [PS50850] (9-112)
  IPR036259 MFS transporter superfamily [G3DSA:1.20.1250.20] (9-112)
  IPR036259 MFS transporter superfamily [SSF103473] (8-112)
  IPR050382 Major Facilitator Superfamily Sodium/Anion Cotransporter [PTHR11662] (4-112)

=== Feature glossary ===
Legend for the data blocks above and below:

— What the protein is —

The amino-acid sequence is the protein's primary structure: the linear order of residues from the N-terminus to the C-terminus, written in one-letter code. Everything else here — the 3D coordinates, the secondary structure, the domain annotations — is ultimately a consequence of this string.

Functional annotations link the pro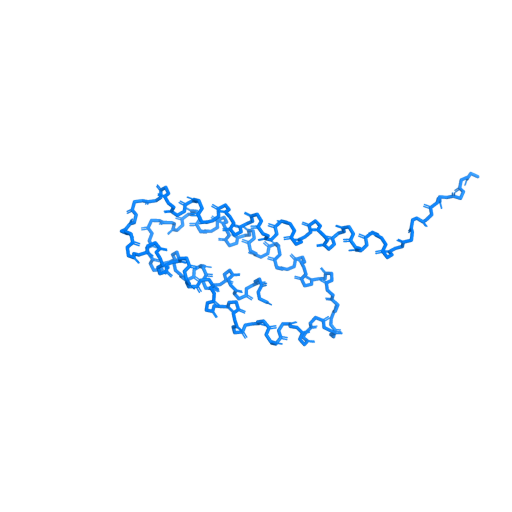tein to curated databases. InterPro entries identify conserved domains and families by matching the sequence against member-database signatures (Pfam, PROSITE, CDD, …). Gene Ontology (GO) terms describe molecular function, biological process, and cellular component in a controlled vocabulary. CATH places the structure in a hierarchical fold classification (Class/Architecture/Topology/Homologous-superfamily). The organism is the source species.

— Where its atoms are —

Atomic coordinates in PDBx/mmCIF format — the same representation the Protein Data Bank distributes. Each line of the _atom_site loop places one backbone atom in Cartesian space (units: ångströms, origin: arbitrary).

The six renders are orthographic views along the three Cartesian axes in both directions. Representation (cartoon, sticks, or surface) and color scheme (sequence-rainbow or by-chain) vary across proteins so the training set covers all the common visualization conventions.

— Local backbone conformation —

Eight-state secondary structure (DSSP): H is the canonical α-helix, G the tighter 3₁₀-helix, I the wider π-helix; E/B are β-structure, T and S are turns and bends, and '-' is everything else. DSSP derives these from the pattern of main-chain N–H···O=C hydrogen bonds, not from the sequence.

Three-state secondary structure (P-SEA) collapses the eight DSSP classes into helix (a), strand (b), and coil (c). P-SEA assigns these from Cα geometry alone — distances and angles — without requiring backbone oxygens, so it works on any Cα trace.

φ (phi) and ψ (psi) are the two rotatable backbone dihedrals per residue: φ is the C(i-1)–N–Cα–C torsion, ψ is the N–Cα–C–N(i+1) torsion, both in degrees on (−180°, 180°]. α-helical residues cluster near (−60°, −45°); β-strand residues near (−120°, +130°). A Ramachandran plot is simply a scatter of (φ, ψ) for every residue.

— Global shape and packing —

The geometric summary reports three shape descriptors. Rg (radius of gyration) measures how spread out the Cα atoms are about their centre of mass; compact globular proteins have small Rg, elongated or unfolded ones large. Cα contacts (<8 Å, |i−j|>4) count long-range residue pairs in spatial proximity — high for tightly packed folds, near zero for rods or random coil. The bounding-box extents give the protein's footprint along x, y, z in Å.

SASA measures how much of the protein is reachable by solvent. It is computed by rolling a water-sized probe over the atomic surface and summing the exposed area (Å²). Per-residue SASA distinguishes core (buried, low SASA) from surface (exposed, high SASA) residues; total SASA is a whole-molecule size measure.

Plot images: a contact map (which residues are close in 3D, as an N×N binary image), a Ramachandran scatter (backbone torsion angles, revealing secondary-structure composition at a glance), and — for AlphaFold structures — a PAE heatmap (pairwise prediction confidence).

— Structural neighborhood —

A 3Di character summarizes, for each residue, the relative orientation of the Cα frame of its nearest spatial neighbor. Because it encodes fold topology rather than chemistry, 3Di alignments detect remote structural similarity that sequence alignment misses.

The Foldseek neighbor list gives the closest experimentally determined structures in the PDB, ranked by structural alignment. TM-score near 1 means near-identical fold; near 0.3 means only rough topology match. This is how one finds what a novel AlphaFold prediction most resembles in the solved-structure universe.

— Confidence and disorder —

For AlphaFold models, the B-factor field carries pLDDT — the model's own estimate of local accuracy on a 0–100 scale. Regions with pLDDT<50 should be treated as essentially unmodeled; they often correspond to intrinsically disordered segments.

Crystallographic B-factors measure how much each atom's electron density is smeared out, in Å². They rise in mobile loops and surface residues and fall in the buried interior. In AlphaFold models this column is repurposed to hold pLDDT instead.

Predicted Aligned Error (PAE) is an AlphaFold confidence matrix: entry (i, j) is the expected error in the position of residue j, in ångströms, when the prediction is superimposed on the true structure at residue i. Low PAE within a block of residues means that block is internally rigid and well-predicted; high PAE between two blocks means their relative placement is uncertain even if each block individually is confident.